Protein AF-A0A934HFJ2-F1 (afdb_monomer)

Radius of gyration: 18.55 Å; Cα contacts (8 Å, |Δi|>4): 86; chains: 1; bounding box: 39×28×57 Å

Structure (mmCIF, N/CA/C/O backbone):
data_AF-A0A934HFJ2-F1
#
_entry.id   AF-A0A934HFJ2-F1
#
loop_
_atom_site.group_PDB
_atom_site.id
_atom_site.type_symbol
_atom_site.label_atom_id
_atom_site.label_alt_id
_atom_site.label_comp_id
_atom_site.label_asym_id
_atom_site.label_entity_id
_atom_site.label_seq_id
_atom_site.pdbx_PDB_ins_code
_atom_site.Cartn_x
_atom_site.Cartn_y
_atom_site.Cartn_z
_atom_site.occupancy
_atom_site.B_iso_or_equiv
_atom_site.auth_seq_id
_atom_site.auth_comp_id
_atom_site.auth_asym_id
_atom_site.auth_atom_id
_atom_site.pdbx_PDB_model_num
ATOM 1 N N . MET A 1 1 ? -1.621 7.095 27.755 1.00 43.06 1 MET A N 1
ATOM 2 C CA . MET A 1 1 ? -1.850 5.658 27.505 1.00 43.06 1 MET A CA 1
ATOM 3 C C . MET A 1 1 ? -3.252 5.346 27.987 1.00 43.06 1 MET A C 1
ATOM 5 O O . MET A 1 1 ? -3.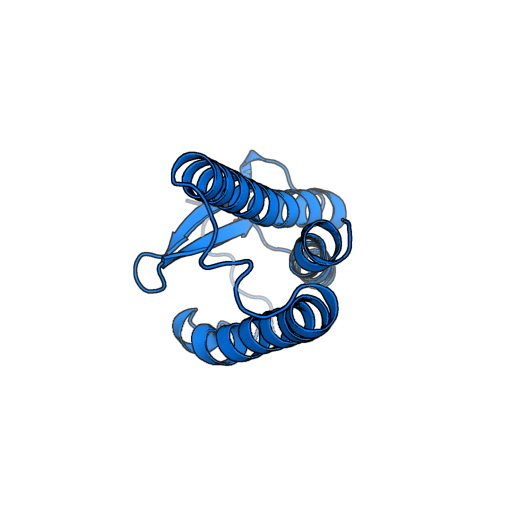483 5.387 29.187 1.00 43.06 1 MET A O 1
ATOM 9 N N . SER A 1 2 ? -4.205 5.180 27.072 1.00 48.81 2 SER A N 1
ATOM 10 C CA . SER A 1 2 ? -5.541 4.690 27.417 1.00 48.81 2 SER A CA 1
ATOM 11 C C . SER A 1 2 ? -5.420 3.270 27.966 1.00 48.81 2 SER A C 1
ATOM 13 O O . SER A 1 2 ? -4.656 2.471 27.424 1.00 48.81 2 SER A O 1
ATOM 15 N N . SER A 1 3 ? -6.127 2.976 29.054 1.00 45.09 3 SER A N 1
ATOM 16 C CA . SER A 1 3 ? -6.185 1.643 29.658 1.00 45.09 3 SER A CA 1
ATOM 17 C C . SER A 1 3 ? -6.557 0.582 28.610 1.00 45.09 3 SER A C 1
ATOM 19 O O . SER A 1 3 ? -7.339 0.900 27.707 1.00 45.09 3 SER A O 1
ATOM 21 N N . PRO A 1 4 ? -6.039 -0.659 28.701 1.00 61.97 4 PRO A N 1
ATOM 22 C CA . PRO A 1 4 ? -6.467 -1.740 27.820 1.00 61.97 4 PRO A CA 1
ATOM 23 C C . PRO A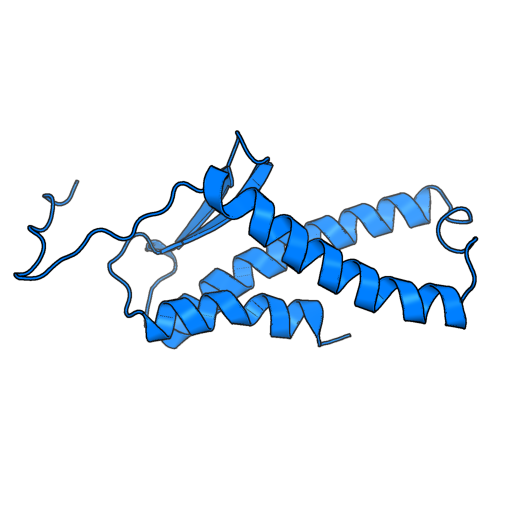 1 4 ? -7.985 -1.903 27.934 1.00 61.97 4 PRO A C 1
ATOM 25 O O . PRO A 1 4 ? -8.502 -2.121 29.029 1.00 61.97 4 PRO A O 1
ATOM 28 N N . VAL A 1 5 ? -8.700 -1.738 26.822 1.00 71.12 5 VAL A N 1
ATOM 29 C CA . VAL A 1 5 ? -10.137 -2.019 26.765 1.00 71.12 5 VAL A CA 1
ATOM 30 C C . VAL A 1 5 ? -10.291 -3.527 26.889 1.00 71.12 5 VAL A C 1
ATOM 32 O O . VAL A 1 5 ? -9.723 -4.270 26.089 1.00 71.12 5 VAL A O 1
ATOM 35 N N . GLU A 1 6 ? -11.014 -3.977 27.910 1.00 81.38 6 GLU A N 1
ATOM 36 C CA . GLU A 1 6 ? -11.274 -5.398 28.100 1.00 81.38 6 GLU A CA 1
ATOM 37 C C . GLU A 1 6 ? -12.104 -5.915 26.909 1.00 81.38 6 GLU A C 1
ATOM 39 O O . GLU A 1 6 ? -13.108 -5.291 26.542 1.00 81.38 6 GLU A O 1
ATOM 44 N N . PRO A 1 7 ? -11.665 -6.992 26.235 1.00 81.31 7 PRO A N 1
ATOM 45 C CA . PRO A 1 7 ? -12.343 -7.470 25.043 1.00 81.31 7 PRO A CA 1
ATOM 46 C C . PRO A 1 7 ? -13.769 -7.952 25.367 1.00 81.31 7 PRO A C 1
ATOM 48 O O . PRO A 1 7 ? -14.005 -8.519 26.436 1.00 81.31 7 PRO A O 1
ATOM 51 N N . PRO A 1 8 ? -14.739 -7.754 24.455 1.00 84.31 8 PRO A N 1
ATOM 52 C CA . PRO A 1 8 ? -16.121 -8.163 24.682 1.00 84.31 8 PRO A CA 1
ATOM 53 C C . PRO A 1 8 ? -16.257 -9.689 24.795 1.00 84.31 8 PRO A C 1
ATOM 55 O O . PRO A 1 8 ? -15.435 -10.449 24.278 1.00 84.31 8 PRO A O 1
ATOM 58 N N . ALA A 1 9 ? -17.337 -10.151 25.433 1.00 89.25 9 ALA A N 1
ATOM 59 C CA . ALA A 1 9 ? -17.644 -11.577 25.530 1.00 89.25 9 ALA A CA 1
ATOM 60 C C . ALA A 1 9 ? -17.704 -12.229 24.132 1.00 89.25 9 ALA A C 1
ATOM 62 O O . ALA A 1 9 ? -18.406 -11.742 23.246 1.00 89.25 9 ALA A O 1
ATOM 63 N N . GLY A 1 10 ? -16.961 -13.325 23.941 1.00 86.31 10 GLY A N 1
ATOM 64 C CA . GLY A 1 10 ? -16.822 -13.998 22.641 1.00 86.31 10 GLY A CA 1
ATOM 65 C C . GLY A 1 10 ? -15.721 -13.436 21.730 1.00 86.31 10 GLY A C 1
ATOM 66 O O . GLY A 1 10 ? -15.653 -13.815 20.563 1.00 86.31 10 GLY A O 1
ATOM 67 N N . TYR A 1 11 ? -14.856 -12.544 22.228 1.00 84.75 11 TYR A N 1
ATOM 68 C CA . TYR A 1 11 ? -13.659 -12.117 21.504 1.00 84.75 11 TYR A CA 1
ATOM 69 C C . TYR A 1 11 ? -12.701 -13.292 21.281 1.00 84.75 11 TYR A C 1
ATOM 71 O O . TYR A 1 11 ? -12.265 -13.951 22.226 1.00 84.75 11 TYR A O 1
ATOM 79 N N . HIS A 1 12 ? -12.339 -13.506 20.021 1.00 85.44 12 HIS A N 1
ATOM 80 C CA . HIS A 1 12 ? -11.280 -14.419 19.622 1.00 85.44 12 HIS A CA 1
ATOM 81 C C . HIS A 1 12 ? -10.172 -13.603 18.971 1.00 85.44 12 HIS A C 1
ATOM 83 O O . HIS A 1 12 ? -10.409 -12.923 17.971 1.00 85.44 12 HIS A O 1
ATOM 89 N N . ASP A 1 13 ? -8.973 -13.668 19.546 1.00 86.88 13 ASP A N 1
ATOM 90 C CA . ASP A 1 13 ? -7.801 -13.080 18.918 1.00 86.88 13 ASP A CA 1
ATOM 91 C C . ASP A 1 13 ? -7.462 -13.873 17.652 1.00 86.88 13 ASP A C 1
ATOM 93 O O . ASP A 1 13 ? -7.229 -15.082 17.694 1.00 86.88 13 ASP A O 1
ATOM 97 N N . VAL A 1 14 ? -7.482 -13.177 16.522 1.00 87.56 14 VAL A N 1
ATOM 98 C CA . VAL A 1 14 ? -7.133 -13.705 15.199 1.00 87.56 14 VAL A CA 1
ATOM 99 C C . VAL A 1 14 ? -5.912 -12.984 14.632 1.00 87.56 14 VAL A C 1
ATOM 101 O O . VAL A 1 14 ? -5.710 -12.964 13.419 1.00 87.56 14 VAL A O 1
ATOM 104 N N . SER A 1 15 ? -5.116 -12.342 15.492 1.00 86.38 15 SER A N 1
ATOM 105 C CA . SER A 1 15 ? -3.878 -11.696 15.085 1.00 86.38 15 SER A CA 1
ATOM 106 C C . SER A 1 15 ? -2.903 -12.720 14.503 1.00 86.38 15 SER A C 1
ATOM 108 O O . SER A 1 15 ? -2.693 -13.813 15.029 1.00 86.38 15 SER A O 1
ATOM 110 N N . ILE A 1 16 ? -2.324 -12.362 13.360 1.00 87.56 16 ILE A N 1
ATOM 111 C CA . ILE A 1 16 ? -1.315 -13.158 12.670 1.00 87.56 16 ILE A CA 1
ATOM 112 C C . ILE A 1 16 ? -0.050 -12.300 12.621 1.00 87.56 16 ILE A C 1
ATOM 114 O O . ILE A 1 16 ? -0.139 -11.132 12.227 1.00 87.56 16 ILE A O 1
ATOM 118 N N . PRO A 1 17 ? 1.121 -12.830 13.016 1.00 87.31 17 PRO A N 1
ATOM 119 C CA . PRO A 1 17 ? 2.371 -12.093 12.892 1.00 87.31 17 PRO A CA 1
ATOM 120 C C . PRO A 1 17 ? 2.647 -11.761 11.420 1.00 87.31 17 PRO A C 1
ATOM 122 O O . PRO A 1 17 ? 2.383 -12.575 10.532 1.00 87.31 17 PRO A O 1
ATOM 125 N N . ILE A 1 18 ? 3.195 -10.574 11.149 1.00 83.38 18 ILE A N 1
ATOM 126 C CA . ILE A 1 18 ? 3.439 -10.097 9.777 1.00 83.38 18 ILE A CA 1
ATOM 127 C C . ILE A 1 18 ? 4.353 -11.050 8.993 1.00 83.38 18 ILE A C 1
ATOM 129 O O . ILE A 1 18 ? 4.187 -11.241 7.791 1.00 83.38 18 ILE A O 1
ATOM 133 N N . GLU A 1 19 ? 5.260 -11.735 9.687 1.00 88.25 19 GLU A N 1
ATOM 134 C CA . GLU A 1 19 ? 6.163 -12.725 9.113 1.00 88.25 19 GLU A CA 1
ATOM 135 C C . GLU A 1 19 ? 5.410 -13.927 8.514 1.00 88.25 19 GLU A C 1
ATOM 137 O O . GLU A 1 19 ? 5.834 -14.477 7.499 1.00 88.25 19 GLU A O 1
ATOM 142 N N . ALA A 1 20 ? 4.262 -14.306 9.087 1.00 90.88 20 ALA A N 1
ATOM 143 C CA . ALA A 1 20 ? 3.409 -15.362 8.543 1.00 90.88 20 ALA A CA 1
ATOM 144 C C . ALA A 1 20 ? 2.591 -14.900 7.323 1.00 90.88 20 ALA A C 1
ATOM 146 O O . ALA A 1 20 ? 2.145 -15.733 6.533 1.00 90.88 20 ALA A O 1
ATOM 147 N N . LEU A 1 21 ? 2.424 -13.586 7.134 1.00 88.50 21 LEU A N 1
ATOM 148 C CA . LEU A 1 21 ? 1.760 -13.010 5.960 1.00 88.50 21 LEU A CA 1
ATOM 149 C C . LEU A 1 21 ? 2.710 -12.832 4.769 1.00 88.50 21 LEU A C 1
ATOM 151 O O . LEU A 1 21 ? 2.244 -12.668 3.641 1.00 88.50 21 LEU A O 1
ATOM 155 N N . LEU A 1 22 ? 4.025 -12.921 4.986 1.00 89.62 22 LEU A N 1
ATOM 156 C CA . LEU A 1 22 ? 5.014 -12.720 3.931 1.00 89.62 22 LEU A CA 1
ATOM 157 C C . LEU A 1 22 ? 4.898 -13.759 2.795 1.00 89.62 22 LEU A C 1
ATOM 159 O O . LEU A 1 22 ? 4.769 -13.331 1.649 1.00 89.62 22 LEU A O 1
ATOM 163 N N . PRO A 1 23 ? 4.871 -15.091 3.033 1.00 93.19 23 PRO A N 1
ATOM 164 C CA . PRO A 1 23 ? 4.748 -16.057 1.938 1.00 93.19 23 PRO A CA 1
ATOM 165 C C . PRO A 1 23 ? 3.487 -15.883 1.069 1.00 93.19 23 PRO A C 1
ATOM 167 O O . PRO A 1 23 ? 3.636 -15.789 -0.152 1.00 93.19 23 PRO A O 1
ATOM 170 N N . PRO A 1 24 ? 2.256 -15.797 1.621 1.00 93.06 24 PRO A N 1
ATOM 171 C CA . PRO A 1 24 ? 1.073 -15.586 0.789 1.00 93.06 24 PRO A CA 1
ATOM 172 C C . PRO A 1 24 ? 1.078 -14.208 0.114 1.00 93.06 24 PRO A C 1
ATOM 174 O O . PRO A 1 24 ? 0.645 -14.104 -1.033 1.00 93.06 24 PRO A O 1
ATOM 177 N N . GLY A 1 25 ? 1.615 -13.173 0.772 1.00 89.00 25 GLY A N 1
ATOM 178 C CA . GLY A 1 25 ? 1.801 -11.851 0.173 1.00 89.00 25 GLY A CA 1
ATOM 179 C C . GLY A 1 25 ? 2.721 -11.885 -1.050 1.00 89.00 25 GLY A C 1
ATOM 180 O O . GLY A 1 25 ? 2.372 -11.337 -2.094 1.00 89.00 25 GLY A O 1
ATOM 181 N N . LEU A 1 26 ? 3.849 -12.598 -0.967 1.00 91.19 26 LEU A N 1
ATOM 182 C CA . LEU A 1 26 ? 4.778 -12.782 -2.087 1.00 91.19 26 LEU A CA 1
ATOM 183 C C . LEU A 1 26 ? 4.163 -13.596 -3.230 1.00 91.19 26 LEU A C 1
ATOM 185 O O . LEU A 1 26 ? 4.395 -13.272 -4.391 1.00 91.19 26 LEU A O 1
ATOM 189 N N . ILE A 1 27 ? 3.361 -14.621 -2.926 1.00 94.69 27 ILE A N 1
ATOM 190 C CA . ILE A 1 27 ? 2.650 -15.404 -3.948 1.00 94.69 27 ILE A CA 1
ATOM 191 C C . ILE A 1 27 ? 1.644 -14.522 -4.691 1.00 94.69 27 ILE A C 1
ATOM 193 O O . ILE A 1 27 ? 1.623 -14.521 -5.922 1.00 94.69 27 ILE A O 1
ATOM 197 N N . LEU A 1 28 ? 0.834 -13.751 -3.961 1.00 90.38 28 LEU A N 1
ATOM 198 C CA . LEU A 1 28 ? -0.145 -12.848 -4.560 1.00 90.38 28 LEU A CA 1
ATOM 199 C C . LEU A 1 28 ? 0.542 -11.762 -5.398 1.00 90.38 28 LEU A C 1
ATOM 201 O O . LEU A 1 28 ? 0.212 -11.591 -6.570 1.00 90.38 28 LEU A O 1
ATOM 205 N N . GLY A 1 29 ? 1.521 -11.063 -4.817 1.00 88.81 29 GLY A N 1
ATOM 206 C CA . GLY A 1 29 ? 2.262 -9.999 -5.493 1.00 88.81 29 GLY A CA 1
ATOM 207 C C . GLY A 1 29 ? 3.033 -10.507 -6.711 1.00 88.81 29 GLY A C 1
ATOM 208 O O . GLY A 1 29 ? 2.951 -9.914 -7.785 1.00 88.81 29 GLY A O 1
ATOM 209 N N . GLY A 1 30 ? 3.712 -11.649 -6.583 1.00 91.81 30 GLY A N 1
ATOM 210 C CA . GLY A 1 30 ? 4.407 -12.308 -7.687 1.00 91.81 30 GLY A CA 1
ATOM 211 C C . GLY A 1 30 ? 3.455 -12.748 -8.799 1.00 91.81 30 GLY A C 1
ATOM 212 O O . GLY A 1 30 ? 3.753 -12.539 -9.972 1.00 91.81 30 GLY A O 1
ATOM 213 N N . GLY A 1 31 ? 2.283 -13.287 -8.453 1.00 93.44 31 GLY A N 1
ATOM 214 C CA . GLY A 1 31 ? 1.246 -13.640 -9.424 1.00 93.44 31 GLY A CA 1
ATOM 215 C C . GLY A 1 31 ? 0.739 -12.431 -10.214 1.00 93.44 31 GLY A C 1
ATOM 216 O O . GLY A 1 31 ? 0.659 -12.494 -11.441 1.00 93.44 31 GLY A O 1
ATOM 217 N N . ILE A 1 32 ? 0.464 -11.312 -9.534 1.00 89.44 32 ILE A N 1
ATOM 218 C CA . ILE A 1 32 ? 0.066 -10.049 -10.178 1.00 89.44 32 ILE A CA 1
ATOM 219 C C . ILE A 1 32 ? 1.191 -9.526 -11.084 1.00 89.44 32 ILE A C 1
ATOM 221 O O . ILE A 1 32 ? 0.933 -9.138 -12.223 1.00 89.44 32 ILE A O 1
ATOM 225 N N . ALA A 1 33 ? 2.442 -9.568 -10.621 1.00 89.12 33 ALA A N 1
ATOM 226 C CA . ALA A 1 33 ? 3.592 -9.138 -11.412 1.00 89.12 33 ALA A CA 1
ATOM 227 C C . ALA A 1 33 ? 3.765 -9.986 -12.681 1.00 89.12 33 ALA A C 1
ATOM 229 O O . ALA A 1 33 ? 3.946 -9.438 -13.763 1.00 89.12 33 ALA A O 1
ATOM 230 N N . VAL A 1 34 ? 3.653 -11.315 -12.582 1.00 92.62 34 VAL A N 1
ATOM 231 C CA 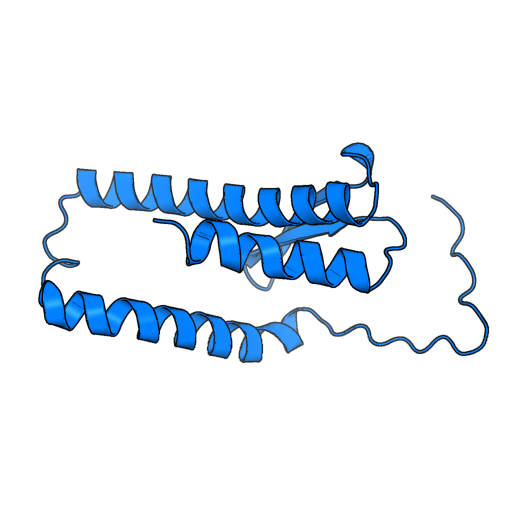. VAL A 1 34 ? 3.713 -12.219 -13.743 1.00 92.62 34 VAL A CA 1
ATOM 232 C C . VAL A 1 34 ? 2.580 -11.924 -14.726 1.00 92.62 34 VAL A C 1
ATOM 234 O O . VAL A 1 34 ? 2.824 -11.848 -15.931 1.00 92.62 34 VAL A O 1
ATOM 237 N N . LEU A 1 35 ? 1.362 -11.700 -14.224 1.00 90.38 35 LEU A N 1
ATOM 238 C CA . LEU A 1 35 ? 0.208 -11.340 -15.048 1.00 90.38 35 LEU A CA 1
ATOM 239 C C . LEU A 1 35 ? 0.432 -10.035 -15.825 1.00 90.38 35 LEU A C 1
ATOM 241 O O . LEU A 1 35 ? -0.013 -9.940 -16.964 1.00 90.38 35 LEU A O 1
ATOM 245 N N . ALA A 1 36 ? 1.133 -9.059 -15.244 1.00 87.31 36 ALA A N 1
ATOM 246 C CA . ALA A 1 36 ? 1.477 -7.803 -15.912 1.00 87.31 36 ALA A CA 1
ATOM 247 C C . ALA A 1 36 ? 2.673 -7.942 -16.876 1.00 87.31 36 ALA A C 1
ATOM 249 O O . ALA A 1 36 ? 2.666 -7.383 -17.974 1.00 87.31 36 ALA A O 1
ATOM 250 N N . LEU A 1 37 ? 3.697 -8.710 -16.495 1.00 89.00 37 LEU A N 1
ATOM 251 C CA . LEU A 1 37 ? 4.933 -8.854 -17.267 1.00 89.00 37 LEU A CA 1
ATOM 252 C C . LEU A 1 37 ? 4.761 -9.713 -18.522 1.00 89.00 37 LEU A C 1
ATOM 254 O O . LEU A 1 37 ? 5.411 -9.436 -19.527 1.00 89.00 37 LEU A O 1
ATOM 258 N N . ILE A 1 38 ? 3.894 -10.733 -18.505 1.00 91.44 38 ILE A N 1
ATOM 259 C CA . ILE A 1 38 ? 3.671 -11.590 -19.681 1.00 91.44 38 ILE A CA 1
ATOM 260 C C . ILE A 1 38 ? 3.160 -10.772 -20.883 1.00 91.44 38 ILE A C 1
ATOM 262 O O . ILE A 1 38 ? 3.814 -10.814 -21.927 1.00 91.44 38 ILE A O 1
ATOM 266 N N . PRO A 1 39 ? 2.057 -9.999 -20.782 1.00 90.88 39 PRO A N 1
ATOM 267 C CA . PRO A 1 39 ? 1.609 -9.135 -21.870 1.00 90.88 39 PRO A CA 1
ATOM 268 C C . PRO A 1 39 ? 2.680 -8.137 -22.305 1.00 90.88 39 PRO A C 1
ATOM 270 O O . PRO A 1 39 ? 2.888 -7.958 -23.503 1.00 90.88 39 PRO A O 1
ATOM 273 N N . HIS A 1 40 ? 3.401 -7.535 -21.352 1.00 88.38 40 HIS A N 1
ATOM 274 C CA . HIS A 1 40 ? 4.486 -6.604 -21.659 1.00 88.38 40 HIS A CA 1
ATOM 275 C C . HIS A 1 40 ? 5.557 -7.257 -22.539 1.00 88.38 40 HIS A C 1
ATOM 277 O O . HIS A 1 40 ? 5.898 -6.721 -23.589 1.00 88.38 40 HIS A O 1
ATOM 283 N N . PHE A 1 41 ? 6.043 -8.443 -22.165 1.00 90.94 41 PHE A N 1
ATOM 284 C CA . PHE A 1 41 ? 7.046 -9.162 -22.949 1.00 90.94 41 PHE A CA 1
ATOM 285 C C . PHE A 1 41 ? 6.538 -9.589 -24.327 1.00 90.94 41 PHE A C 1
ATOM 287 O O . PHE A 1 41 ? 7.302 -9.545 -25.290 1.00 90.94 41 PHE A O 1
ATOM 294 N N . VAL A 1 42 ? 5.263 -9.970 -24.444 1.00 91.81 42 VAL A N 1
ATOM 295 C CA . VAL A 1 42 ? 4.647 -10.325 -25.732 1.00 91.81 42 VAL A CA 1
ATOM 296 C C . VAL A 1 42 ? 4.563 -9.113 -26.666 1.00 91.81 42 VAL A C 1
ATOM 298 O O . VAL A 1 42 ? 4.791 -9.256 -27.864 1.00 91.81 42 VAL A O 1
ATOM 301 N N . LEU A 1 43 ? 4.252 -7.928 -26.134 1.00 90.69 43 LEU A N 1
ATOM 302 C CA . LEU A 1 43 ? 4.049 -6.710 -26.925 1.00 90.69 43 LEU A CA 1
ATOM 303 C C . LEU A 1 43 ? 5.348 -5.951 -27.227 1.00 90.69 43 LEU A C 1
ATOM 305 O O . LEU A 1 43 ? 5.481 -5.373 -28.304 1.00 90.69 43 LEU A O 1
ATOM 309 N N . HIS A 1 44 ? 6.295 -5.942 -26.288 1.00 87.62 44 HIS A N 1
ATOM 310 C CA . HIS A 1 44 ? 7.486 -5.088 -26.336 1.00 87.62 44 HIS A CA 1
ATOM 311 C C . HIS A 1 44 ? 8.809 -5.860 -26.441 1.00 87.62 44 HIS A C 1
ATOM 313 O O . HIS A 1 44 ? 9.853 -5.249 -26.662 1.00 87.62 44 HIS A O 1
ATOM 319 N N . GLY A 1 45 ? 8.785 -7.191 -26.323 1.00 86.25 45 GLY A N 1
ATOM 320 C CA . GLY A 1 45 ? 9.989 -8.020 -26.310 1.00 86.25 45 GLY A CA 1
ATOM 321 C C . GLY A 1 45 ? 10.763 -7.960 -24.986 1.00 86.25 45 GLY A C 1
ATOM 322 O O . GLY A 1 45 ? 10.455 -7.193 -24.078 1.00 86.25 45 GLY A O 1
ATOM 323 N N . GLY A 1 46 ? 11.778 -8.821 -24.857 1.00 80.06 46 GLY A N 1
ATOM 324 C CA . GLY A 1 46 ? 12.522 -9.034 -23.606 1.00 80.06 46 GLY A CA 1
ATOM 325 C C . GLY A 1 46 ? 13.582 -7.986 -23.258 1.00 80.06 46 GLY A C 1
ATOM 326 O O . GLY A 1 46 ? 13.975 -7.884 -22.098 1.00 80.06 46 GLY A O 1
ATOM 327 N N . THR A 1 47 ? 14.070 -7.217 -24.234 1.00 78.00 47 THR A N 1
ATOM 328 C CA . THR A 1 47 ? 15.239 -6.338 -24.038 1.00 78.00 47 THR A CA 1
ATOM 329 C C . THR A 1 47 ? 14.881 -4.964 -23.479 1.00 78.00 47 THR A C 1
ATOM 331 O O . THR A 1 47 ? 15.760 -4.273 -22.974 1.00 78.00 47 THR A O 1
ATOM 334 N N . SER A 1 48 ? 13.593 -4.597 -23.449 1.00 75.75 48 SER A N 1
ATOM 335 C CA . SER A 1 48 ? 13.121 -3.267 -23.034 1.00 75.75 48 SER A CA 1
ATOM 336 C C . SER A 1 48 ? 13.594 -2.831 -21.641 1.00 75.75 48 SER A C 1
ATOM 338 O O . SER A 1 48 ? 13.732 -1.640 -21.385 1.00 75.75 48 SER A O 1
ATOM 340 N N . PHE A 1 49 ? 13.838 -3.784 -20.735 1.00 71.38 49 PHE A N 1
ATOM 341 C CA . PHE A 1 49 ? 14.354 -3.507 -19.389 1.00 71.38 49 PHE A CA 1
ATOM 342 C C . PHE A 1 49 ? 15.879 -3.358 -19.339 1.00 71.38 49 PHE A C 1
ATOM 344 O O . PHE A 1 49 ? 16.402 -2.682 -18.458 1.00 71.38 49 PHE A O 1
ATOM 351 N N . LEU A 1 50 ? 16.597 -3.995 -20.266 1.00 77.31 50 LEU A N 1
ATOM 352 C CA . LEU A 1 50 ? 18.060 -3.969 -20.338 1.00 77.31 50 LEU A CA 1
ATOM 353 C C . LEU A 1 50 ? 18.573 -2.748 -21.109 1.00 77.31 50 LEU A C 1
ATOM 355 O O . LEU A 1 50 ? 19.681 -2.285 -20.856 1.00 77.31 50 LEU A O 1
ATOM 359 N N . ASP A 1 51 ? 17.740 -2.191 -21.986 1.00 83.12 51 ASP A N 1
ATOM 360 C CA . ASP A 1 51 ? 18.074 -1.043 -22.831 1.00 83.12 51 ASP A CA 1
ATOM 361 C C . ASP A 1 51 ? 17.828 0.318 -22.130 1.00 83.12 51 ASP A C 1
ATOM 363 O O . ASP A 1 51 ? 17.884 1.380 -22.757 1.00 83.12 51 ASP A O 1
ATOM 367 N N . MET A 1 52 ? 17.551 0.323 -20.818 1.00 82.69 52 MET A N 1
ATOM 368 C CA . MET A 1 52 ? 17.289 1.546 -20.051 1.00 82.69 52 MET A CA 1
ATOM 369 C C . MET A 1 52 ? 18.568 2.366 -19.826 1.00 82.69 52 MET A C 1
ATOM 371 O O . MET A 1 52 ? 19.551 1.891 -19.258 1.00 82.69 52 MET A O 1
ATOM 375 N N . SER A 1 53 ? 18.538 3.649 -20.197 1.00 90.75 53 SER A N 1
ATOM 376 C CA . SER A 1 53 ? 19.626 4.580 -19.872 1.00 90.75 53 SER A CA 1
ATOM 377 C C . SER A 1 53 ? 19.720 4.826 -18.356 1.00 90.75 53 SER A C 1
ATOM 379 O O . SER A 1 53 ? 18.706 4.719 -17.662 1.00 90.75 53 SER A O 1
ATOM 381 N N . PRO A 1 54 ? 20.882 5.241 -17.811 1.00 91.00 54 PRO A N 1
ATOM 382 C CA . PRO A 1 54 ? 21.008 5.561 -16.385 1.00 91.00 54 PRO A CA 1
ATOM 383 C C . PRO A 1 54 ? 20.000 6.611 -15.898 1.00 91.00 54 PRO A C 1
ATOM 385 O O . PRO A 1 54 ? 19.464 6.494 -14.798 1.00 91.00 54 PRO A O 1
ATOM 388 N N . LEU A 1 55 ? 19.696 7.613 -16.733 1.00 92.88 55 LEU A N 1
ATOM 389 C CA . LEU A 1 55 ? 18.675 8.618 -16.432 1.00 92.88 55 LEU A CA 1
ATOM 390 C C . LEU A 1 55 ? 17.270 7.998 -16.387 1.00 92.88 55 LEU A C 1
ATOM 392 O O . LEU A 1 55 ? 16.505 8.293 -15.473 1.00 92.88 55 LEU A O 1
ATOM 396 N N . GLY A 1 56 ? 16.949 7.117 -17.341 1.00 90.62 56 GLY A N 1
ATOM 397 C CA . GLY A 1 56 ? 15.681 6.385 -17.360 1.00 90.62 56 GLY A CA 1
ATOM 398 C C . GLY A 1 56 ? 15.527 5.455 -16.156 1.00 90.62 56 GLY A C 1
ATOM 399 O O . GLY A 1 56 ? 14.479 5.449 -15.516 1.00 90.62 56 GLY A O 1
ATOM 400 N N . GLY A 1 57 ? 16.589 4.734 -15.790 1.00 90.62 57 GLY A N 1
ATOM 401 C CA . GLY A 1 57 ? 16.629 3.895 -14.591 1.00 90.62 57 GLY A CA 1
ATOM 402 C C . GLY A 1 57 ? 16.444 4.705 -13.306 1.00 90.62 57 GLY A C 1
ATOM 403 O O . GLY A 1 57 ? 15.640 4.336 -12.454 1.00 90.62 57 GLY A O 1
ATOM 404 N N . GLY A 1 58 ? 17.122 5.851 -13.190 1.00 93.19 58 GLY A N 1
ATOM 405 C CA . GLY A 1 58 ? 16.955 6.760 -12.055 1.00 93.19 58 GLY A CA 1
ATOM 406 C C . GLY A 1 58 ? 15.527 7.301 -11.933 1.00 93.19 58 GLY A C 1
ATOM 407 O O . GLY A 1 58 ? 14.938 7.246 -10.854 1.00 93.19 58 GLY A O 1
ATOM 408 N N . ALA A 1 59 ? 14.941 7.765 -13.041 1.00 93.19 59 ALA A N 1
ATOM 409 C CA . ALA A 1 59 ? 13.559 8.241 -13.070 1.00 93.19 59 ALA A CA 1
ATOM 410 C C . ALA A 1 59 ? 12.562 7.140 -12.674 1.00 93.19 59 ALA A C 1
ATOM 412 O O . ALA A 1 59 ? 11.650 7.389 -11.887 1.00 93.19 59 ALA A O 1
ATOM 413 N N . PHE A 1 60 ? 12.773 5.914 -13.158 1.00 90.62 60 PHE A N 1
ATOM 414 C CA . PHE A 1 60 ? 11.949 4.761 -12.807 1.00 90.62 60 PHE A CA 1
ATOM 415 C C . PHE A 1 60 ? 11.950 4.483 -11.299 1.00 90.62 60 PHE A C 1
ATOM 417 O O . PHE A 1 60 ? 10.883 4.345 -10.705 1.00 90.62 60 PHE A O 1
ATOM 424 N N . VAL A 1 61 ? 13.121 4.477 -10.653 1.00 93.38 61 VAL A N 1
ATOM 425 C CA . VAL A 1 61 ? 13.224 4.274 -9.197 1.00 93.38 61 VAL A CA 1
ATOM 426 C C . VAL A 1 61 ? 12.479 5.364 -8.423 1.00 93.38 61 VAL A C 1
ATOM 428 O O . VAL A 1 61 ? 11.757 5.057 -7.476 1.00 93.38 61 VAL A O 1
ATOM 431 N N . VAL A 1 62 ? 12.605 6.631 -8.831 1.00 95.69 62 VAL A N 1
ATOM 432 C CA . VAL A 1 62 ? 11.893 7.747 -8.185 1.00 95.69 62 VAL A CA 1
ATOM 433 C C . VAL A 1 62 ? 10.377 7.577 -8.299 1.00 95.69 62 VAL A C 1
ATOM 435 O O . VAL A 1 62 ? 9.669 7.732 -7.304 1.00 95.69 62 VAL A O 1
ATOM 438 N N . VAL A 1 63 ? 9.878 7.218 -9.485 1.00 93.56 63 VAL A N 1
ATOM 439 C CA . VAL A 1 63 ? 8.446 6.966 -9.707 1.00 93.56 63 VAL A CA 1
ATOM 440 C C . VAL A 1 63 ? 7.962 5.782 -8.873 1.00 93.56 63 VAL A C 1
ATOM 442 O O . VAL A 1 63 ? 6.920 5.890 -8.232 1.00 93.56 63 VAL A O 1
ATOM 445 N N . LEU A 1 64 ? 8.724 4.686 -8.810 1.00 91.56 64 LEU A N 1
ATOM 446 C CA . LEU A 1 64 ? 8.378 3.532 -7.978 1.00 91.56 64 LEU A CA 1
ATOM 447 C C . LEU A 1 64 ? 8.265 3.894 -6.495 1.00 91.56 64 LEU A C 1
ATOM 449 O O . LEU A 1 64 ? 7.309 3.485 -5.840 1.00 91.56 64 LEU A O 1
ATOM 453 N N . ILE A 1 65 ? 9.204 4.680 -5.963 1.00 94.50 65 ILE A N 1
ATOM 454 C CA . ILE A 1 65 ? 9.142 5.144 -4.570 1.00 94.50 65 ILE A CA 1
ATOM 455 C C . ILE A 1 65 ? 7.909 6.033 -4.360 1.00 94.50 65 ILE A C 1
ATOM 457 O O . ILE A 1 65 ? 7.199 5.874 -3.369 1.00 94.50 65 ILE A O 1
ATOM 461 N N . GLY A 1 66 ? 7.618 6.937 -5.301 1.00 94.94 66 GLY A N 1
ATOM 462 C CA . GLY A 1 66 ? 6.417 7.773 -5.259 1.00 94.94 66 GLY A CA 1
ATOM 463 C C . GLY A 1 66 ? 5.124 6.953 -5.253 1.00 94.94 66 GLY A C 1
ATOM 464 O O . GLY A 1 66 ? 4.231 7.227 -4.452 1.00 94.94 66 GLY A O 1
ATOM 465 N N . LEU A 1 67 ? 5.044 5.911 -6.085 1.00 93.38 67 LEU A N 1
ATOM 466 C CA . LEU A 1 67 ? 3.911 4.983 -6.126 1.00 93.38 67 LEU A CA 1
ATOM 467 C C . LEU A 1 67 ? 3.772 4.183 -4.831 1.00 93.38 67 LEU A C 1
ATOM 469 O O . LEU A 1 67 ? 2.654 3.996 -4.366 1.00 93.38 67 LEU A O 1
ATOM 473 N N . LEU A 1 68 ? 4.881 3.760 -4.220 1.00 93.50 68 LEU A N 1
ATOM 474 C CA . LEU A 1 68 ? 4.863 3.067 -2.933 1.00 93.50 68 LEU A CA 1
ATOM 475 C C . LEU A 1 68 ? 4.295 3.965 -1.825 1.00 93.50 68 LEU A C 1
ATOM 477 O O . LEU A 1 68 ? 3.432 3.545 -1.062 1.00 93.50 68 LEU A O 1
ATOM 481 N N . ILE A 1 69 ? 4.717 5.231 -1.781 1.00 95.69 69 ILE A N 1
ATOM 482 C CA . ILE A 1 69 ? 4.166 6.216 -0.842 1.00 95.69 69 ILE A CA 1
ATOM 483 C C . ILE A 1 69 ? 2.673 6.441 -1.120 1.00 95.69 69 ILE A C 1
ATOM 485 O O . ILE A 1 69 ? 1.867 6.443 -0.191 1.00 95.69 69 ILE A O 1
ATOM 489 N N . ALA A 1 70 ? 2.284 6.598 -2.389 1.00 95.88 70 ALA A N 1
ATOM 490 C CA . ALA A 1 70 ? 0.885 6.762 -2.777 1.00 95.88 70 ALA A CA 1
ATOM 491 C C . ALA A 1 70 ? 0.026 5.542 -2.398 1.00 95.88 70 ALA A C 1
ATOM 493 O O . ALA A 1 70 ? -1.110 5.715 -1.960 1.00 95.88 70 ALA A O 1
ATOM 494 N N . HIS A 1 71 ? 0.571 4.329 -2.510 1.00 95.88 71 HIS A N 1
ATOM 495 C CA . HIS A 1 71 ? -0.086 3.083 -2.121 1.00 95.88 71 HIS A CA 1
ATOM 496 C C . HIS A 1 71 ? -0.444 3.082 -0.630 1.00 95.88 71 HIS A C 1
ATOM 498 O O . HIS A 1 71 ? -1.609 2.904 -0.269 1.00 95.88 71 HIS A O 1
ATOM 504 N N . GLU A 1 72 ? 0.524 3.387 0.237 1.00 96.88 72 GLU A N 1
ATOM 505 C CA . GLU A 1 72 ? 0.278 3.474 1.679 1.00 96.88 72 GLU A CA 1
ATOM 506 C C . GLU A 1 72 ? -0.681 4.621 2.033 1.00 96.88 72 GLU A C 1
ATOM 508 O O . GLU A 1 72 ? -1.550 4.484 2.895 1.00 96.88 72 GLU A O 1
ATOM 513 N N . LEU A 1 73 ? -0.581 5.765 1.350 1.00 97.62 73 LEU A N 1
ATOM 514 C CA . LEU A 1 73 ? -1.512 6.879 1.553 1.00 97.62 73 LEU A CA 1
ATOM 515 C C . LEU A 1 73 ? -2.950 6.500 1.181 1.00 97.62 73 LEU A C 1
ATOM 517 O O . LEU A 1 73 ? -3.891 6.911 1.860 1.00 97.62 73 LEU A O 1
ATOM 521 N N . LEU A 1 74 ? -3.138 5.700 0.133 1.00 98.12 74 LEU A N 1
ATOM 522 C CA . LEU A 1 74 ? -4.458 5.240 -0.288 1.00 98.12 74 LEU A CA 1
ATOM 523 C C . LEU A 1 74 ? -5.095 4.297 0.731 1.00 98.12 74 LEU A C 1
ATOM 525 O O . LEU A 1 74 ? -6.297 4.402 0.961 1.00 98.12 74 LEU A O 1
ATOM 529 N N . HIS A 1 75 ? -4.321 3.435 1.394 1.00 97.69 75 HIS A N 1
ATOM 530 C CA . HIS A 1 75 ? -4.825 2.653 2.524 1.00 97.69 75 HIS A CA 1
ATOM 531 C C . HIS A 1 75 ? -5.393 3.576 3.615 1.00 97.69 75 HIS A C 1
ATOM 533 O O . HIS A 1 75 ? -6.546 3.412 4.026 1.00 97.69 75 HIS A O 1
ATOM 539 N N . ALA A 1 76 ? -4.625 4.597 4.018 1.00 98.00 76 ALA A N 1
ATOM 540 C CA . ALA A 1 76 ? -5.049 5.573 5.019 1.00 98.00 76 ALA A CA 1
ATOM 541 C C . ALA A 1 76 ? -6.323 6.320 4.597 1.00 98.00 76 ALA A C 1
ATOM 543 O O . ALA A 1 76 ? -7.306 6.316 5.337 1.00 98.00 76 ALA A O 1
ATOM 544 N N . VAL A 1 77 ? -6.354 6.884 3.385 1.00 98.06 77 VAL A N 1
ATOM 545 C CA . VAL A 1 77 ? -7.534 7.579 2.841 1.00 98.06 77 VAL A CA 1
ATOM 546 C C . VAL A 1 77 ? -8.747 6.649 2.794 1.00 98.06 77 VAL A C 1
ATOM 548 O O . VAL A 1 77 ? -9.842 7.037 3.199 1.00 98.06 77 VAL A O 1
ATOM 551 N N . GLY A 1 78 ? -8.566 5.403 2.352 1.00 98.12 78 GLY A N 1
ATOM 552 C CA . GLY A 1 78 ? -9.633 4.410 2.299 1.00 98.12 78 GLY A CA 1
ATOM 553 C C . GLY A 1 78 ? -10.227 4.114 3.675 1.00 98.12 78 GLY A C 1
ATOM 554 O O . GLY A 1 78 ? -11.450 4.084 3.820 1.00 98.12 78 GLY A O 1
ATOM 555 N N . TRP A 1 79 ? -9.390 3.953 4.701 1.00 98.38 79 TRP A N 1
ATOM 556 C CA . TRP A 1 79 ? -9.864 3.757 6.071 1.00 98.38 79 TRP A CA 1
ATOM 557 C C . TRP A 1 79 ? -10.505 5.011 6.657 1.00 98.38 79 TRP A C 1
ATOM 559 O O . TRP A 1 79 ? -11.555 4.899 7.285 1.00 98.38 79 TRP A O 1
ATOM 569 N N . MET A 1 80 ? -9.944 6.195 6.418 1.00 97.81 80 MET A N 1
ATOM 570 C CA . MET A 1 80 ? -10.527 7.459 6.869 1.00 97.81 80 MET A CA 1
ATOM 571 C C . MET A 1 80 ? -11.931 7.667 6.297 1.00 97.81 80 MET A C 1
ATOM 573 O O . MET A 1 80 ? -12.864 7.947 7.044 1.00 97.81 80 MET A O 1
ATOM 577 N N . LEU A 1 81 ? -12.112 7.452 4.991 1.00 97.88 81 LEU A N 1
ATOM 578 C CA . LEU A 1 81 ? -13.409 7.617 4.333 1.00 97.88 81 LEU A CA 1
ATOM 579 C C . LEU A 1 81 ? -14.410 6.523 4.729 1.00 97.88 81 LEU A C 1
ATOM 581 O O . LEU A 1 81 ? -15.586 6.809 4.941 1.00 97.88 81 LEU A O 1
ATOM 585 N N . ALA A 1 82 ? -13.970 5.265 4.828 1.00 97.69 82 ALA A N 1
ATOM 586 C CA . ALA A 1 82 ? -14.868 4.143 5.104 1.00 97.69 82 ALA A CA 1
ATOM 587 C C . ALA A 1 82 ? -15.179 3.943 6.596 1.00 97.69 82 ALA A C 1
ATOM 589 O O . ALA A 1 82 ? -16.195 3.324 6.924 1.00 97.69 82 ALA A O 1
ATOM 590 N N . GLY A 1 83 ? -14.288 4.400 7.477 1.00 95.88 83 GLY A N 1
ATOM 591 C CA . GLY A 1 83 ? -14.353 4.231 8.928 1.00 95.88 83 GLY A CA 1
ATOM 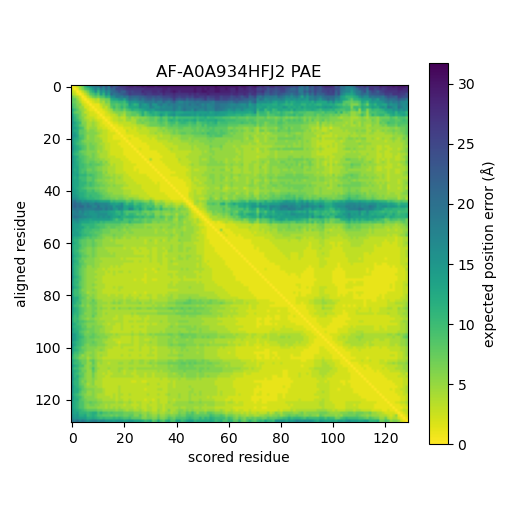592 C C . GLY A 1 83 ? -14.546 5.528 9.714 1.00 95.88 83 GLY A C 1
ATOM 593 O O . GLY A 1 83 ? -14.815 5.451 10.907 1.00 95.88 83 GLY A O 1
ATOM 594 N N . GLY A 1 84 ? -14.459 6.696 9.066 1.00 96.56 84 GLY A N 1
ATOM 595 C CA . GLY A 1 84 ? -14.650 7.999 9.709 1.00 96.56 84 GLY A CA 1
ATOM 596 C C . GLY A 1 84 ? -13.481 8.430 10.599 1.00 96.56 84 GLY A C 1
ATOM 597 O O . GLY A 1 84 ? -13.708 9.095 11.606 1.00 96.56 84 GLY A O 1
ATOM 598 N N . PHE A 1 85 ? -12.253 8.027 10.264 1.00 96.94 85 PHE A N 1
ATOM 599 C CA . PHE A 1 85 ? -11.057 8.332 11.060 1.00 96.94 85 PHE A CA 1
ATOM 600 C C . PHE A 1 85 ? -10.400 9.659 10.667 1.00 96.94 85 PHE A C 1
ATOM 602 O O . PHE A 1 85 ? -10.439 10.067 9.503 1.00 96.94 85 PHE A O 1
ATOM 609 N N . GLY A 1 86 ? -9.757 10.301 11.643 1.00 96.69 86 GLY A N 1
ATOM 610 C CA . GLY A 1 86 ? -8.898 11.468 11.446 1.00 96.69 86 GLY A CA 1
ATOM 611 C C . GLY A 1 86 ? -7.442 11.097 11.145 1.00 96.69 86 GLY A C 1
ATOM 612 O O . GLY A 1 86 ? -6.997 9.978 11.405 1.00 96.69 86 GLY A O 1
ATOM 613 N N . TRP A 1 87 ? -6.677 12.054 10.609 1.00 96.94 87 TRP A N 1
ATOM 614 C CA . TRP A 1 87 ? -5.241 11.884 10.328 1.00 96.94 87 TRP A CA 1
ATOM 615 C C . TRP A 1 87 ? -4.408 11.632 11.589 1.00 96.94 87 TRP A C 1
ATOM 617 O O . TRP A 1 87 ? -3.381 10.969 11.521 1.00 96.94 87 TRP A O 1
ATOM 627 N N . ASP A 1 88 ? -4.863 12.127 12.739 1.00 96.94 88 ASP A N 1
ATOM 628 C CA . ASP A 1 88 ? -4.259 11.908 14.055 1.00 96.94 88 ASP A CA 1
ATOM 629 C C . ASP A 1 88 ? -4.291 10.436 14.501 1.00 96.94 88 ASP A C 1
ATOM 631 O O . ASP A 1 88 ? -3.568 10.049 15.416 1.00 96.94 88 ASP A O 1
ATOM 635 N N . GLN A 1 89 ? -5.103 9.608 13.837 1.00 97.12 89 GLN A N 1
ATOM 636 C CA . GLN A 1 89 ? -5.249 8.183 14.126 1.00 97.12 89 GLN A CA 1
ATOM 637 C C . GLN A 1 89 ? -4.460 7.287 13.162 1.00 97.12 89 GLN A C 1
ATOM 639 O O . GLN A 1 89 ? -4.437 6.069 13.357 1.00 97.12 89 GLN A O 1
ATOM 644 N N . VAL A 1 90 ? -3.840 7.865 12.129 1.00 97.75 90 VAL A N 1
ATOM 645 C CA . VAL A 1 90 ? -3.075 7.155 11.098 1.00 97.75 90 VAL A CA 1
ATOM 646 C C . VAL A 1 90 ? -1.597 7.145 11.472 1.00 97.75 90 VAL A C 1
ATOM 648 O O . VAL A 1 90 ? -1.036 8.185 11.807 1.00 97.75 90 VAL A O 1
ATOM 651 N N . SER A 1 91 ? -0.939 5.998 11.306 1.00 97.25 91 SER A N 1
ATOM 652 C CA . SER A 1 91 ? 0.523 5.928 11.329 1.00 97.25 91 SER A CA 1
ATOM 653 C C . SER A 1 91 ? 1.096 5.171 10.161 1.00 97.25 91 SER A C 1
ATOM 655 O O . SER A 1 91 ? 0.579 4.128 9.764 1.00 97.25 91 SER A O 1
ATOM 657 N N . PHE A 1 92 ? 2.239 5.674 9.709 1.00 97.19 92 PHE A N 1
ATOM 658 C CA . PHE A 1 92 ? 3.063 5.103 8.659 1.00 97.19 92 PHE A CA 1
ATOM 659 C C . PHE A 1 92 ? 4.392 4.624 9.234 1.00 97.19 92 PHE A C 1
ATOM 661 O O . PHE A 1 92 ? 4.922 5.209 10.182 1.00 97.19 92 PHE A O 1
ATOM 668 N N . GLY A 1 93 ? 4.967 3.595 8.627 1.00 95.44 93 GLY A N 1
ATOM 669 C CA . GLY A 1 93 ? 6.290 3.124 8.994 1.00 95.44 93 GLY A CA 1
ATOM 670 C C . GLY A 1 93 ? 6.852 2.116 8.008 1.00 95.44 93 GLY A C 1
ATOM 671 O O . GLY A 1 93 ? 6.280 1.856 6.954 1.00 95.44 93 GLY A O 1
ATOM 672 N N . ILE A 1 94 ? 8.004 1.560 8.372 1.00 94.62 94 ILE A N 1
ATOM 673 C CA . ILE A 1 94 ? 8.638 0.446 7.670 1.00 94.62 94 ILE A CA 1
ATOM 674 C C . ILE A 1 94 ? 8.927 -0.622 8.713 1.00 94.62 94 ILE A C 1
ATOM 676 O O . ILE A 1 94 ? 9.592 -0.349 9.720 1.00 94.62 94 ILE A O 1
ATOM 680 N N . ASP A 1 95 ? 8.425 -1.832 8.488 1.00 91.38 95 ASP A N 1
ATOM 681 C CA . ASP A 1 95 ? 8.791 -2.968 9.318 1.00 91.38 95 ASP A CA 1
ATOM 682 C C . ASP A 1 95 ? 10.230 -3.382 9.000 1.00 91.38 95 ASP A C 1
ATOM 684 O O . ASP A 1 95 ? 10.574 -3.700 7.867 1.00 91.38 95 ASP A O 1
ATOM 688 N N . ARG A 1 96 ? 11.107 -3.381 10.005 1.00 91.94 96 ARG A N 1
ATOM 689 C CA . ARG A 1 96 ? 12.542 -3.625 9.789 1.00 91.94 96 ARG A CA 1
ATOM 690 C C . ARG A 1 96 ? 12.870 -5.074 9.450 1.00 91.94 96 AR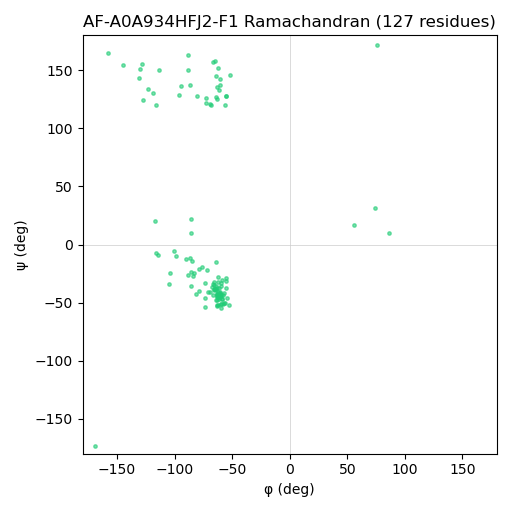G A C 1
ATOM 692 O O . ARG A 1 96 ? 13.939 -5.323 8.903 1.00 91.94 96 ARG A O 1
ATOM 699 N N . LYS A 1 97 ? 12.000 -6.021 9.807 1.00 88.75 97 LYS A N 1
ATOM 700 C CA . LYS A 1 97 ? 12.242 -7.4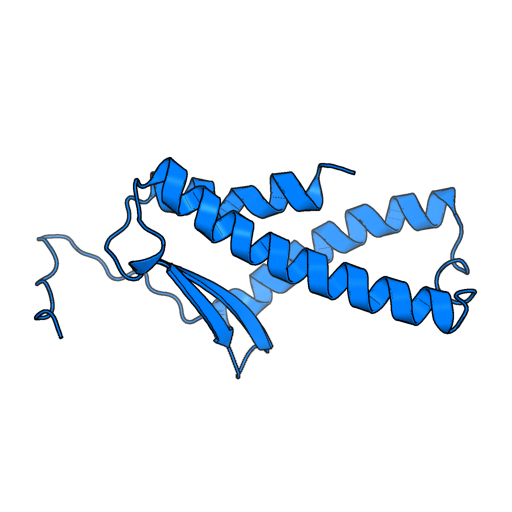48 9.567 1.00 88.7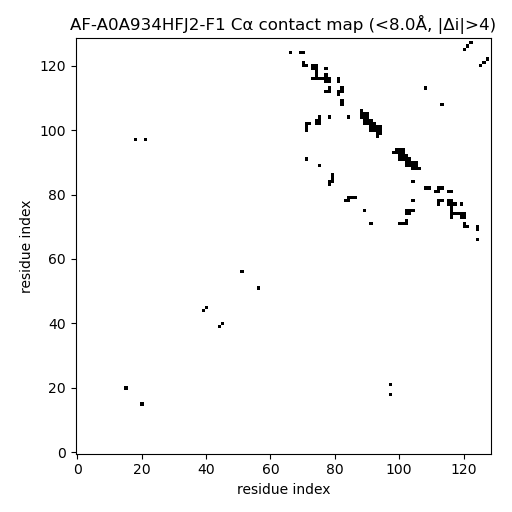5 97 LYS A CA 1
ATOM 701 C C . LYS A 1 97 ? 11.899 -7.835 8.135 1.00 88.75 97 LYS A C 1
ATOM 703 O O . LYS A 1 97 ? 12.645 -8.578 7.509 1.00 88.75 97 LYS A O 1
ATOM 708 N N . THR A 1 98 ? 10.778 -7.328 7.633 1.00 88.19 98 THR A N 1
ATOM 709 C CA . THR A 1 98 ? 10.262 -7.619 6.290 1.00 88.19 98 THR A CA 1
ATOM 710 C C . THR A 1 98 ? 10.593 -6.531 5.270 1.00 88.19 98 THR A C 1
ATOM 712 O O . THR A 1 98 ? 10.361 -6.732 4.082 1.00 88.19 98 THR A O 1
ATOM 715 N N . LEU A 1 99 ? 11.110 -5.379 5.718 1.00 90.25 99 LEU A N 1
ATOM 716 C CA . LEU A 1 99 ? 11.330 -4.158 4.927 1.00 90.25 99 LEU A CA 1
ATOM 717 C C . LEU A 1 99 ? 10.067 -3.636 4.229 1.00 90.25 99 LEU A C 1
ATOM 719 O O . LEU A 1 99 ? 10.153 -2.817 3.316 1.00 90.25 99 LEU A O 1
ATOM 723 N N . SER A 1 100 ? 8.895 -4.095 4.666 1.00 89.50 100 SER A N 1
ATOM 724 C CA . SER A 1 100 ? 7.624 -3.691 4.084 1.00 89.50 100 SER A CA 1
ATOM 725 C C . SER A 1 100 ? 7.219 -2.335 4.659 1.00 89.50 100 SER A C 1
ATOM 727 O O . SER A 1 100 ? 7.216 -2.178 5.889 1.00 89.50 100 SER A O 1
ATOM 729 N N . PRO A 1 101 ? 6.890 -1.341 3.817 1.00 92.31 101 PRO A N 1
ATOM 730 C CA . PRO A 1 101 ? 6.174 -0.180 4.307 1.00 92.31 101 PRO A CA 1
ATOM 731 C C . PRO A 1 101 ? 4.811 -0.630 4.836 1.00 92.31 101 PRO A C 1
ATOM 733 O O . PRO A 1 101 ? 4.270 -1.656 4.423 1.00 92.31 101 PRO A O 1
ATOM 736 N N . TYR A 1 102 ? 4.286 0.114 5.796 1.00 93.44 102 TYR A N 1
ATOM 737 C CA . TYR A 1 102 ? 2.953 -0.128 6.310 1.00 93.44 102 TYR A CA 1
ATOM 738 C C . TYR A 1 102 ? 2.276 1.182 6.671 1.00 93.44 102 TYR A C 1
ATOM 740 O O . TYR A 1 102 ? 2.913 2.158 7.085 1.00 93.44 102 TYR A O 1
ATOM 748 N N . THR A 1 103 ? 0.954 1.141 6.630 1.00 96.06 103 THR A N 1
ATOM 749 C CA . THR A 1 103 ? 0.088 2.101 7.292 1.00 96.06 103 THR A CA 1
ATOM 750 C C . THR A 1 103 ? -0.981 1.380 8.104 1.00 96.06 103 THR A C 1
ATOM 752 O O . THR A 1 103 ? -1.370 0.256 7.784 1.00 96.06 103 THR A O 1
ATOM 755 N N . HIS A 1 104 ? -1.453 1.998 9.183 1.00 95.44 104 HIS A N 1
ATOM 756 C CA . HIS A 1 104 ? -2.580 1.479 9.955 1.00 95.44 104 HIS A CA 1
ATOM 757 C C . HIS A 1 104 ? -3.274 2.564 10.780 1.00 95.44 104 HIS A C 1
ATOM 759 O O . HIS A 1 104 ? -2.730 3.644 11.013 1.00 95.44 104 HIS A O 1
ATOM 765 N N . ILE A 1 105 ? -4.482 2.233 11.241 1.00 96.75 105 ILE A N 1
ATOM 766 C CA . ILE A 1 105 ? -5.262 3.026 12.190 1.00 96.75 105 ILE A CA 1
ATOM 767 C C . ILE A 1 105 ? -5.026 2.492 13.606 1.00 96.75 105 ILE A C 1
ATOM 769 O O . ILE A 1 105 ? -5.212 1.303 13.864 1.00 96.75 105 ILE A O 1
ATOM 773 N N . HIS A 1 106 ? -4.671 3.370 14.543 1.00 94.25 106 HIS A N 1
ATOM 774 C CA . HIS A 1 106 ? -4.438 3.030 15.956 1.00 94.25 106 HIS A CA 1
ATOM 775 C C . HIS A 1 106 ? -5.706 3.023 16.825 1.00 94.25 106 HIS A C 1
ATOM 777 O O . HIS A 1 106 ? -5.643 3.179 18.044 1.00 94.25 106 HIS A O 1
ATOM 783 N N . ALA A 1 107 ? -6.869 2.867 16.204 1.00 92.62 107 ALA A N 1
ATOM 784 C CA . ALA A 1 107 ? -8.166 2.837 16.860 1.00 92.62 107 ALA A CA 1
ATOM 785 C C . ALA A 1 107 ? -8.952 1.591 16.425 1.00 92.62 107 ALA A C 1
ATOM 787 O O . ALA A 1 107 ? -8.712 1.066 15.333 1.00 92.62 107 ALA A O 1
ATOM 788 N N . PRO A 1 108 ? -9.907 1.111 17.243 1.00 92.62 108 PRO A N 1
ATOM 789 C CA . PRO A 1 108 ? -10.785 0.018 16.849 1.00 92.62 108 PRO A CA 1
ATOM 790 C C . PRO A 1 108 ? -11.509 0.338 15.538 1.00 92.62 108 PRO A C 1
ATOM 792 O O . PRO A 1 108 ? -12.139 1.387 15.405 1.00 92.62 108 PRO A O 1
ATOM 795 N N . MET A 1 109 ? -11.432 -0.579 14.572 1.00 94.44 109 MET A N 1
ATOM 796 C CA . MET A 1 109 ? -11.967 -0.376 13.229 1.00 94.44 109 MET A CA 1
ATOM 797 C C . MET A 1 109 ? -12.975 -1.465 12.848 1.00 94.44 109 MET A C 1
ATOM 799 O O . MET A 1 109 ? -12.684 -2.653 12.999 1.00 94.44 109 MET A O 1
ATOM 803 N N . PRO A 1 110 ? -14.143 -1.100 12.281 1.00 93.69 110 PRO A N 1
ATOM 804 C CA . PRO A 1 110 ? -15.066 -2.079 11.725 1.00 93.69 110 PRO A CA 1
ATOM 805 C C . PRO A 1 110 ? -14.419 -2.872 10.584 1.00 93.69 110 PRO A C 1
ATOM 807 O O . PRO A 1 110 ? -13.825 -2.295 9.672 1.00 93.69 110 PRO A O 1
ATOM 810 N N . ALA A 1 111 ? -14.635 -4.190 10.553 1.00 93.75 111 ALA A N 1
ATOM 811 C CA . ALA A 1 111 ? -14.064 -5.069 9.526 1.00 93.75 111 ALA A CA 1
ATOM 812 C C . ALA A 1 111 ? -14.405 -4.638 8.085 1.00 93.75 111 ALA A C 1
ATOM 814 O O . ALA A 1 111 ? -13.616 -4.839 7.164 1.00 93.75 111 ALA A O 1
ATOM 815 N N . ARG A 1 112 ? -15.576 -4.019 7.871 1.00 96.69 112 ARG A N 1
ATOM 816 C CA . ARG A 1 112 ? -15.954 -3.456 6.565 1.00 96.69 112 ARG A CA 1
ATOM 817 C C . ARG A 1 112 ? -15.015 -2.326 6.140 1.00 96.69 112 ARG A C 1
ATOM 819 O O . ARG A 1 112 ? -14.572 -2.333 4.997 1.00 96.69 112 ARG A O 1
ATOM 826 N N . ALA A 1 113 ? -14.736 -1.379 7.034 1.00 97.38 113 ALA A N 1
ATOM 827 C CA . ALA A 1 113 ? -13.836 -0.267 6.747 1.00 97.38 113 ALA A CA 1
ATOM 828 C C . ALA A 1 113 ? -12.424 -0.788 6.470 1.00 97.38 113 ALA A C 1
ATOM 830 O O . ALA A 1 113 ? -11.842 -0.424 5.450 1.00 97.38 113 ALA A O 1
ATOM 831 N N . TYR A 1 114 ? -11.946 -1.731 7.293 1.00 96.19 114 TYR A N 1
ATOM 832 C CA . TYR A 1 114 ? -10.652 -2.385 7.098 1.00 96.19 114 TYR A CA 1
ATOM 833 C C . TYR A 1 114 ? -10.507 -2.964 5.687 1.00 96.19 114 TYR A C 1
ATOM 835 O O . TYR A 1 114 ? -9.559 -2.622 4.985 1.00 96.19 114 TYR A O 1
ATOM 843 N N . ARG A 1 115 ? -11.482 -3.768 5.236 1.00 97.00 115 ARG A N 1
ATOM 844 C CA . ARG A 1 115 ? -11.469 -4.374 3.893 1.00 97.00 115 ARG A CA 1
ATOM 845 C C . ARG A 1 115 ? -11.451 -3.340 2.769 1.00 97.00 115 ARG A C 1
ATOM 847 O O . ARG A 1 115 ? -10.745 -3.542 1.789 1.00 97.00 115 ARG A O 1
ATOM 854 N N . ILE A 1 116 ? -12.214 -2.252 2.898 1.00 97.88 116 ILE A N 1
ATOM 855 C CA . ILE A 1 116 ? -12.253 -1.197 1.875 1.00 97.88 116 ILE A CA 1
ATOM 856 C C . ILE A 1 116 ? -10.880 -0.540 1.744 1.00 97.88 116 ILE A C 1
ATOM 858 O O . ILE A 1 116 ? -10.338 -0.500 0.643 1.00 97.88 116 ILE A O 1
ATOM 862 N N . GLY A 1 117 ? -10.295 -0.079 2.853 1.00 97.44 117 GLY A N 1
ATOM 863 C CA . GLY A 1 117 ? -8.970 0.536 2.802 1.00 97.44 117 GLY A CA 1
ATOM 864 C C . GLY A 1 117 ? -7.879 -0.452 2.397 1.00 97.44 117 GLY A C 1
ATOM 865 O O . GLY A 1 117 ? -6.981 -0.064 1.669 1.00 97.44 117 GLY A O 1
ATOM 866 N N . ALA A 1 118 ? -7.988 -1.737 2.752 1.00 95.06 118 ALA A N 1
ATOM 867 C CA . ALA A 1 118 ? -7.031 -2.768 2.343 1.00 95.06 118 ALA A CA 1
ATOM 868 C C . ALA A 1 118 ? -7.036 -3.035 0.825 1.00 95.06 118 ALA A C 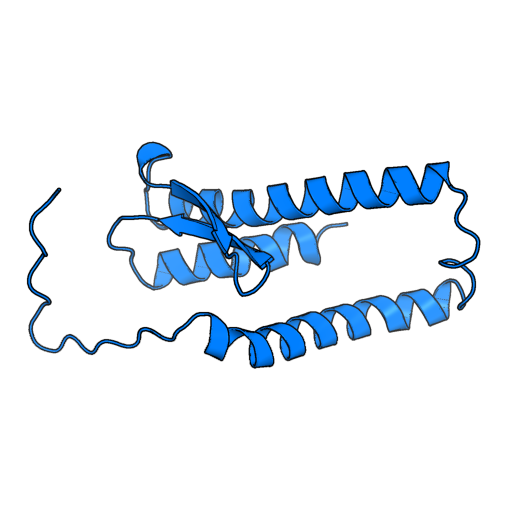1
ATOM 870 O O . ALA A 1 118 ? -5.991 -3.305 0.247 1.00 95.06 118 ALA A O 1
ATOM 871 N N . VAL A 1 119 ? -8.194 -2.958 0.162 1.00 95.31 119 VAL A N 1
ATOM 872 C CA . VAL A 1 119 ? -8.305 -3.235 -1.283 1.00 95.31 119 VAL A CA 1
ATOM 873 C C . VAL A 1 119 ? -8.063 -1.984 -2.138 1.00 95.31 119 VAL A C 1
ATOM 875 O O . VAL A 1 119 ? -7.637 -2.102 -3.288 1.00 95.31 119 VAL A O 1
ATOM 878 N N . LEU A 1 120 ? -8.314 -0.786 -1.598 1.00 96.69 120 LEU A N 1
ATOM 879 C CA . LEU A 1 120 ? -8.303 0.465 -2.361 1.00 96.69 120 LEU A CA 1
ATOM 880 C C . LEU A 1 120 ? -7.000 0.719 -3.146 1.00 96.69 120 LEU A C 1
ATOM 882 O O . LEU A 1 120 ? -7.109 1.046 -4.331 1.00 96.69 120 LEU A O 1
ATOM 886 N N . PRO A 1 121 ? -5.788 0.540 -2.585 1.00 95.00 121 PRO A N 1
ATOM 887 C CA . PRO A 1 121 ? -4.567 0.793 -3.347 1.00 95.00 121 PRO A CA 1
ATOM 888 C C . PRO A 1 121 ? -4.403 -0.154 -4.530 1.00 95.00 121 PRO A C 1
ATOM 890 O O . PRO A 1 121 ? -4.049 0.291 -5.614 1.00 95.00 121 PRO A O 1
ATOM 893 N N . GLY A 1 122 ? -4.750 -1.436 -4.368 1.00 91.12 122 GLY A N 1
ATOM 894 C CA . GLY A 1 122 ? -4.704 -2.408 -5.462 1.00 91.12 122 GLY A CA 1
ATOM 895 C C . GLY A 1 122 ? -5.597 -2.017 -6.644 1.00 91.12 122 GLY A C 1
ATOM 896 O O . GLY A 1 122 ? -5.238 -2.257 -7.792 1.00 91.12 122 GLY A O 1
ATOM 897 N N . ILE A 1 123 ? -6.727 -1.353 -6.379 1.00 92.19 123 ILE A N 1
ATOM 898 C CA . ILE A 1 123 ? -7.591 -0.798 -7.428 1.00 92.19 123 ILE A CA 1
ATOM 899 C C . ILE A 1 123 ? -6.945 0.444 -8.049 1.00 92.19 123 ILE A C 1
ATOM 901 O O . ILE A 1 123 ? -6.794 0.516 -9.264 1.00 92.19 123 ILE A O 1
ATOM 905 N N . VAL A 1 124 ? -6.570 1.427 -7.230 1.00 93.94 124 VAL A N 1
ATOM 906 C CA . VAL A 1 124 ? -6.162 2.751 -7.722 1.00 93.94 124 VAL A CA 1
ATOM 907 C C . VAL A 1 124 ? -4.778 2.729 -8.362 1.00 93.94 124 VAL A C 1
ATOM 909 O O . VAL A 1 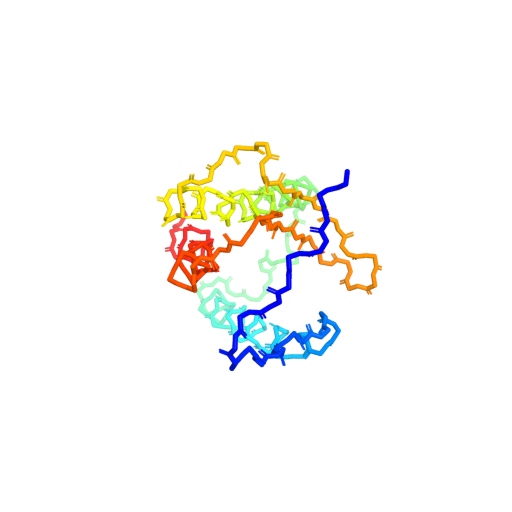124 ? -4.624 3.274 -9.444 1.00 93.94 124 VAL A O 1
ATOM 912 N N . THR A 1 125 ? -3.778 2.103 -7.737 1.00 89.19 125 THR A N 1
ATOM 913 C CA . THR A 1 125 ? -2.408 2.051 -8.279 1.00 89.19 125 THR A CA 1
ATOM 914 C C . THR A 1 125 ? -2.166 0.840 -9.176 1.00 89.19 125 THR A C 1
ATOM 916 O O . THR A 1 125 ? -1.114 0.760 -9.798 1.00 89.19 125 THR A O 1
ATOM 919 N N . GLY A 1 126 ? -3.076 -0.142 -9.180 1.00 82.69 126 GLY A N 1
ATOM 920 C CA . GLY A 1 126 ? -2.916 -1.388 -9.935 1.00 82.69 126 GLY A CA 1
ATOM 921 C C . GLY A 1 126 ? -3.767 -1.489 -11.202 1.00 82.69 126 GLY A C 1
ATOM 922 O O . GLY A 1 126 ? -3.322 -2.106 -12.165 1.00 82.69 126 GLY A O 1
ATOM 923 N N . LEU A 1 127 ? -4.979 -0.917 -11.220 1.00 81.69 127 LEU A N 1
ATOM 924 C CA . LEU A 1 127 ? -5.890 -1.011 -12.373 1.00 81.69 127 LEU A CA 1
ATOM 925 C C . LEU A 1 127 ? -5.961 0.270 -13.206 1.00 81.69 127 LEU A C 1
ATOM 927 O O . LEU A 1 127 ? -6.335 0.201 -14.377 1.00 81.69 127 LEU A O 1
ATOM 931 N N . LEU A 1 128 ? -5.662 1.427 -12.612 1.00 78.31 128 LEU A N 1
ATOM 932 C CA . LEU A 1 128 ? -5.629 2.687 -13.347 1.00 78.31 128 LEU A CA 1
ATOM 933 C C . LEU A 1 128 ? -4.238 2.878 -13.979 1.00 78.31 128 LEU A C 1
ATOM 935 O O . LEU A 1 128 ? -3.245 2.574 -13.316 1.00 78.31 128 LEU A O 1
ATOM 939 N N . PRO A 1 129 ? -4.174 3.330 -15.244 1.00 62.44 129 PRO A N 1
ATOM 940 C CA . PRO A 1 129 ? -2.919 3.574 -15.952 1.00 62.44 129 PRO A CA 1
ATOM 941 C C . PRO A 1 129 ? -2.151 4.788 -15.416 1.00 62.44 129 PRO A C 1
ATOM 943 O O . PRO A 1 129 ? -2.799 5.730 -14.901 1.00 62.44 129 PRO A O 1
#

Mean predicted aligned error: 5.82 Å

Sequence (129 aa):
MSSPVEPPAGYHDVSIPIEALLPPGLILGGGIAVLALIPHFVLHGGTSFLDMSPLGGGAFVVVLIGLLIAHELLHAVGWMLAGGFGWDQVSFGIDRKTLSPYTHIHAPMPARAYRIGAVLPGIVTGLLP

Secondary structure (DSSP, 8-state):
-PPPPPPPTT-------HHHHHHHHHHHHHHHHHHHHHHHHHHH-SGGGTS--HHHHHHHHHHHHHHHHHHHHHHHHHHHHHH---GGGEEEEE-TTT--EEEEESS---HHHHHHHHHHHHHHHHH--

Solvent-accessible surface area (backbone atoms only — not comparable to full-atom values): 7745 Å² total; per-residue (Å²): 133,81,75,85,76,79,75,60,93,87,69,73,90,78,83,70,63,70,77,75,47,45,64,63,48,48,52,54,52,49,51,54,48,49,65,55,47,53,58,45,37,74,76,64,44,82,56,65,77,76,72,55,49,73,68,56,50,52,52,48,54,53,50,51,53,52,49,53,54,50,37,42,49,32,27,51,52,30,28,24,74,58,60,73,53,58,76,92,42,52,49,74,53,62,43,85,88,77,67,42,72,46,59,50,65,82,58,96,70,59,70,70,17,52,52,50,7,68,48,40,24,60,49,58,74,63,71,49,133

Foldseek 3Di:
DPDPDDDDPPDDDPDDPVVVVVVVVCVVVVVLVCVVVVVVCVVPNDCPVVPADPVRVVVVVVVVVVLLVVLQVQLVVLLCVLFVDDPVQKDWDADPVNRRTHMDGNDDGDPRSNVRSVCRSCCPSPVDD

Nearest PDB structures (foldseek):
  3qf7-assembly3_B  TM=2.719E-01  e=3.802E+00  Thermotoga maritima
  1god-assembly1_A  TM=3.186E-01  e=7.109E+00  Cerrophidion godmani

pLDDT: mean 89.82, std 9.53, range [43.06, 98.38]